Protein AF-A0AAW1YA44-F1 (afdb_monomer)

Secondary structure (DSSP, 8-state):
--SSSHHHHTHHHHHHHHHHHHHHHHHHTTGGGGPPTTTTHHHHHHHHHHHHHHHHH-HHHHHHHHHHHTT---TTSSGGGGGG-

Organism: Rubus argutus (NCBI:txid59490)

InterPro domains:
  IPR010908 Longin domain [PF13774] (9-45)
  IPR010908 Longin domain [PS50859] (11-48)
  IPR010908 Longin domain [cd14824] (1-55)
  IPR011012 Longin-like domain superfamily [SSF64356] (9-55)
  IPR051097 Synaptobrevin-like vesicular transport protein [PTHR21136] (1-85)

Mean predicted aligned error: 11.36 Å

Structure (mmCIF, N/CA/C/O backbone):
data_AF-A0AAW1YA44-F1
#
_entry.id   AF-A0AAW1YA44-F1
#
loop_
_atom_site.group_PDB
_atom_site.id
_atom_site.type_symbol
_atom_site.label_atom_id
_atom_site.label_alt_id
_atom_site.label_comp_id
_atom_site.label_asym_id
_atom_site.label_entity_id
_atom_site.label_seq_id
_atom_site.pdbx_PDB_ins_code
_atom_site.Cartn_x
_atom_site.Cartn_y
_atom_site.Cartn_z
_atom_site.occupancy
_atom_site.B_iso_or_equiv
_atom_site.auth_seq_id
_atom_site.auth_comp_id
_atom_site.auth_asym_id
_atom_site.auth_atom_id
_atom_site.pdbx_PDB_model_num
ATOM 1 N N . MET A 1 1 ? 9.525 -9.167 -33.065 1.00 37.69 1 MET A N 1
ATOM 2 C CA . MET A 1 1 ? 10.025 -9.464 -31.707 1.00 37.69 1 MET A CA 1
ATOM 3 C C . MET A 1 1 ? 9.503 -8.367 -30.790 1.00 37.69 1 MET A C 1
ATOM 5 O O . MET A 1 1 ? 10.115 -7.315 -30.711 1.00 37.69 1 MET A O 1
ATOM 9 N N . ALA A 1 2 ? 8.295 -8.533 -30.251 1.00 36.12 2 ALA A N 1
ATOM 10 C CA . ALA A 1 2 ? 7.603 -7.515 -29.444 1.00 36.12 2 ALA A CA 1
ATOM 11 C C . ALA A 1 2 ? 6.834 -8.151 -28.269 1.00 36.12 2 ALA A C 1
ATOM 13 O O . ALA A 1 2 ? 5.895 -7.560 -27.754 1.00 36.12 2 ALA A O 1
ATOM 14 N N . ASP A 1 3 ? 7.233 -9.363 -27.872 1.00 41.41 3 ASP A N 1
ATOM 15 C CA . ASP A 1 3 ? 6.520 -10.197 -26.895 1.00 41.41 3 ASP A CA 1
ATOM 16 C C . ASP A 1 3 ? 7.397 -10.552 -25.676 1.00 41.41 3 ASP A C 1
ATOM 18 O O . ASP A 1 3 ? 7.090 -11.444 -24.904 1.00 41.41 3 ASP A O 1
ATOM 22 N N . GLU A 1 4 ? 8.524 -9.859 -25.477 1.00 47.38 4 GLU A N 1
ATOM 23 C CA . GLU A 1 4 ? 9.439 -10.131 -24.349 1.00 47.38 4 GLU A CA 1
ATOM 24 C C . GLU A 1 4 ? 9.468 -8.997 -23.306 1.00 47.38 4 GLU A C 1
ATOM 26 O O . GLU A 1 4 ? 10.047 -9.134 -22.229 1.00 47.38 4 GLU A O 1
ATOM 31 N N . THR A 1 5 ? 8.796 -7.872 -23.572 1.00 45.25 5 THR A N 1
ATOM 32 C CA . THR A 1 5 ? 8.742 -6.716 -22.659 1.00 45.25 5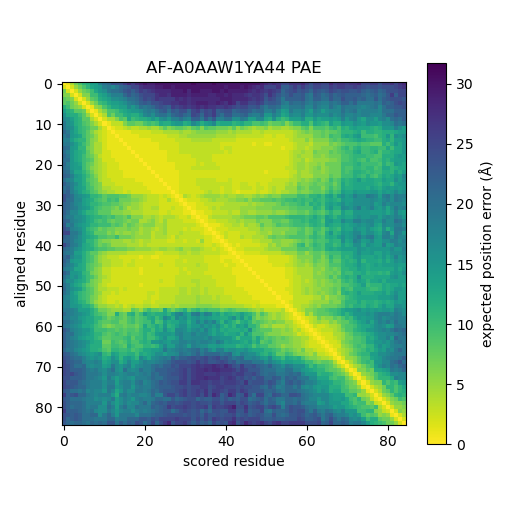 THR A CA 1
ATOM 33 C C . THR A 1 5 ? 7.592 -6.798 -21.652 1.00 45.25 5 THR A C 1
ATOM 35 O O . THR A 1 5 ? 7.745 -6.338 -20.520 1.00 45.25 5 THR A O 1
ATOM 38 N N . ALA A 1 6 ? 6.483 -7.467 -21.989 1.00 43.78 6 ALA A N 1
ATOM 39 C CA . ALA A 1 6 ? 5.313 -7.599 -21.111 1.00 43.78 6 ALA A CA 1
ATOM 40 C C . ALA A 1 6 ? 5.625 -8.337 -19.791 1.00 43.78 6 ALA A C 1
ATOM 42 O O . ALA A 1 6 ? 5.099 -7.982 -18.730 1.00 43.78 6 ALA A O 1
ATOM 43 N N . GLY A 1 7 ? 6.546 -9.308 -19.832 1.00 46.31 7 GLY A N 1
ATOM 44 C CA . GLY A 1 7 ? 6.995 -10.061 -18.657 1.00 46.31 7 GLY A CA 1
ATOM 45 C C . GLY A 1 7 ? 7.873 -9.260 -17.687 1.00 46.31 7 GLY A C 1
ATOM 46 O O . GLY A 1 7 ? 7.924 -9.593 -16.503 1.00 46.31 7 GLY A O 1
ATOM 47 N N . SER A 1 8 ? 8.536 -8.194 -18.152 1.00 50.09 8 SER A N 1
ATOM 48 C CA . SER A 1 8 ? 9.316 -7.290 -17.291 1.00 50.09 8 SER A CA 1
ATOM 49 C C . SER A 1 8 ? 8.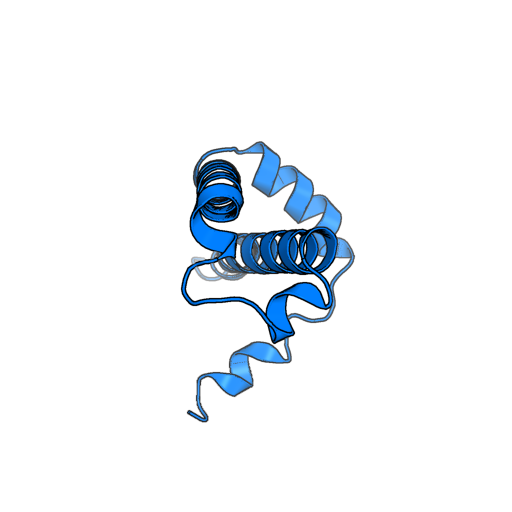472 -6.125 -16.775 1.00 50.09 8 SER A C 1
ATOM 51 O O . SER A 1 8 ? 8.564 -5.799 -15.595 1.00 50.09 8 SER A O 1
ATOM 53 N N . THR A 1 9 ? 7.585 -5.562 -17.601 1.00 51.16 9 THR A N 1
ATOM 54 C CA . THR A 1 9 ? 6.712 -4.447 -17.195 1.00 51.16 9 THR A CA 1
ATOM 55 C C . THR A 1 9 ? 5.663 -4.873 -16.169 1.00 51.16 9 THR A C 1
ATOM 57 O O . THR A 1 9 ? 5.411 -4.127 -15.229 1.00 51.16 9 THR A O 1
ATOM 60 N N . SER A 1 10 ? 5.114 -6.093 -16.254 1.00 57.12 10 SER A N 1
ATOM 61 C CA . SER A 1 10 ? 4.154 -6.574 -15.245 1.00 57.12 10 SER A CA 1
ATOM 62 C C . SER A 1 10 ? 4.786 -6.819 -13.872 1.00 57.12 10 SER A C 1
ATOM 64 O O . SER A 1 10 ? 4.082 -6.804 -12.871 1.00 57.12 10 SER A O 1
ATOM 66 N N . ARG A 1 11 ? 6.108 -7.017 -13.766 1.00 65.50 11 ARG A N 1
ATOM 67 C CA . ARG A 1 11 ? 6.764 -7.291 -12.471 1.00 65.50 11 ARG A CA 1
ATOM 68 C C . ARG A 1 11 ? 6.758 -6.087 -11.531 1.00 65.50 11 ARG A C 1
ATOM 70 O O . ARG A 1 11 ? 6.662 -6.282 -10.323 1.00 65.50 11 ARG A O 1
ATOM 77 N N . MET A 1 12 ? 6.859 -4.879 -12.078 1.00 70.56 12 MET A N 1
ATOM 78 C CA . MET A 1 12 ? 6.991 -3.644 -11.302 1.00 70.56 12 MET A CA 1
ATOM 79 C C . MET A 1 12 ? 5.715 -3.303 -10.508 1.00 70.56 12 MET A C 1
ATOM 81 O O . MET A 1 12 ? 5.828 -3.114 -9.296 1.00 70.56 12 MET A O 1
ATOM 85 N N . PRO A 1 13 ? 4.502 -3.338 -11.101 1.00 76.00 13 PRO A N 1
ATOM 86 C CA . PRO A 1 13 ? 3.257 -3.169 -10.352 1.00 76.00 13 PRO A CA 1
ATOM 87 C C . PRO A 1 13 ? 3.071 -4.201 -9.234 1.00 76.00 13 PRO A C 1
ATOM 89 O O . PRO A 1 13 ? 2.683 -3.840 -8.127 1.00 76.00 13 PRO A O 1
ATOM 92 N N . PHE A 1 14 ? 3.385 -5.478 -9.474 1.00 76.50 14 PHE A N 1
ATOM 93 C CA . PHE A 1 14 ? 3.236 -6.507 -8.436 1.00 76.50 14 PHE A CA 1
ATOM 94 C C . PHE A 1 14 ? 4.262 -6.360 -7.310 1.00 76.50 14 PHE A C 1
ATOM 96 O O . PHE A 1 14 ? 3.925 -6.577 -6.150 1.00 76.50 14 PHE A O 1
ATOM 103 N N . ALA A 1 15 ? 5.495 -5.959 -7.625 1.00 80.56 15 ALA A N 1
ATOM 104 C CA . ALA A 1 15 ? 6.499 -5.665 -6.609 1.00 80.56 15 ALA A CA 1
ATOM 105 C C . ALA A 1 15 ? 6.103 -4.460 -5.741 1.00 80.56 15 ALA A C 1
ATOM 107 O O . ALA A 1 15 ? 6.280 -4.503 -4.524 1.00 80.56 15 ALA A O 1
ATOM 108 N N . PHE A 1 16 ? 5.510 -3.429 -6.349 1.00 83.94 16 PHE A N 1
ATOM 109 C CA . PHE A 1 16 ? 4.910 -2.313 -5.620 1.00 83.94 16 PHE A CA 1
ATOM 110 C C . PHE A 1 16 ? 3.803 -2.793 -4.672 1.00 83.94 16 PHE A C 1
ATOM 112 O O . PHE A 1 16 ? 3.840 -2.469 -3.486 1.00 83.94 16 PHE A O 1
ATOM 119 N N . LEU A 1 17 ? 2.853 -3.598 -5.162 1.00 84.44 17 LEU A N 1
ATOM 120 C CA . LEU A 1 17 ? 1.751 -4.110 -4.339 1.00 84.44 17 LEU A CA 1
ATOM 121 C C . LEU A 1 17 ? 2.250 -4.959 -3.161 1.00 84.44 17 LEU A C 1
ATOM 123 O O . LEU A 1 17 ? 1.762 -4.792 -2.045 1.00 84.44 17 LEU A O 1
ATOM 127 N N . GLU A 1 18 ? 3.243 -5.822 -3.383 1.00 84.38 18 GLU A N 1
ATOM 128 C CA . GLU A 1 18 ? 3.845 -6.644 -2.328 1.00 84.38 18 GLU A CA 1
ATOM 129 C C . GLU A 1 18 ? 4.551 -5.785 -1.265 1.00 84.38 18 GLU A C 1
ATOM 131 O O . GLU A 1 18 ? 4.351 -5.983 -0.068 1.00 84.38 18 GLU A O 1
ATOM 136 N N . ASP A 1 19 ? 5.339 -4.790 -1.680 1.00 86.25 19 ASP A N 1
ATOM 137 C CA . ASP A 1 19 ? 6.030 -3.878 -0.761 1.00 86.25 19 ASP A CA 1
ATOM 138 C C . ASP A 1 19 ? 5.038 -3.039 0.061 1.00 86.25 19 ASP A C 1
ATOM 140 O O . ASP A 1 19 ? 5.179 -2.910 1.280 1.00 86.25 19 ASP A O 1
ATOM 144 N N . ILE A 1 20 ? 3.982 -2.525 -0.576 1.00 90.75 20 ILE A N 1
ATOM 145 C CA . ILE A 1 20 ? 2.901 -1.809 0.110 1.00 90.75 20 ILE A CA 1
ATOM 146 C C . ILE A 1 20 ? 2.184 -2.715 1.110 1.00 90.75 20 ILE A C 1
ATOM 148 O O . ILE A 1 20 ? 1.974 -2.304 2.253 1.00 90.75 20 ILE A O 1
ATOM 152 N N . HIS A 1 21 ? 1.849 -3.946 0.726 1.00 86.88 21 HIS A N 1
ATOM 153 C CA . HIS A 1 21 ? 1.210 -4.910 1.617 1.00 86.88 21 HIS A CA 1
ATOM 154 C C . HIS A 1 21 ? 2.083 -5.209 2.845 1.00 86.88 21 HIS A C 1
ATOM 156 O O . HIS A 1 21 ? 1.613 -5.095 3.979 1.00 86.88 21 HIS A O 1
ATOM 162 N N . GLN A 1 22 ? 3.372 -5.505 2.645 1.00 88.62 22 GLN A N 1
ATOM 163 C CA . GLN A 1 22 ? 4.305 -5.775 3.742 1.00 88.62 22 GLN A CA 1
ATOM 164 C C . GLN A 1 22 ? 4.435 -4.584 4.693 1.00 88.62 22 GLN A C 1
ATOM 166 O O . GLN A 1 22 ? 4.403 -4.762 5.913 1.00 88.62 22 GLN A O 1
ATOM 171 N N . ARG A 1 23 ? 4.541 -3.363 4.160 1.00 90.81 23 ARG A N 1
ATOM 172 C CA . ARG A 1 23 ? 4.598 -2.137 4.969 1.00 90.81 23 ARG A CA 1
ATOM 173 C C . ARG A 1 23 ? 3.314 -1.920 5.755 1.00 90.81 23 ARG A C 1
ATOM 175 O O . ARG A 1 23 ? 3.385 -1.637 6.946 1.00 90.81 23 ARG A O 1
ATOM 182 N N . PHE A 1 24 ? 2.157 -2.100 5.124 1.00 90.94 24 PHE A N 1
ATOM 183 C CA . PHE A 1 24 ? 0.861 -1.923 5.772 1.00 90.94 24 PHE A CA 1
ATOM 184 C C . PHE A 1 24 ? 0.670 -2.902 6.936 1.00 90.94 24 PHE A C 1
ATOM 186 O O . PHE A 1 24 ? 0.348 -2.492 8.052 1.00 90.94 24 PHE A O 1
ATOM 193 N N . VAL A 1 25 ? 0.934 -4.193 6.707 1.00 89.62 25 VAL A N 1
ATOM 194 C CA . VAL A 1 25 ? 0.811 -5.233 7.739 1.00 89.62 25 VAL A CA 1
ATOM 195 C C . VAL A 1 25 ? 1.830 -5.026 8.858 1.00 89.62 25 VAL A C 1
ATOM 197 O O . VAL A 1 25 ? 1.488 -5.197 10.027 1.00 89.62 25 VAL A O 1
ATOM 200 N N . ARG A 1 26 ? 3.062 -4.614 8.535 1.00 90.88 26 ARG A N 1
ATOM 201 C CA . ARG A 1 26 ? 4.098 -4.331 9.537 1.00 90.88 26 ARG A CA 1
ATOM 202 C C . ARG A 1 26 ? 3.747 -3.133 10.417 1.00 90.88 26 ARG A C 1
ATOM 204 O O . ARG A 1 26 ? 4.020 -3.184 11.613 1.00 90.88 26 ARG A O 1
ATOM 211 N N . SER A 1 27 ? 3.168 -2.084 9.837 1.00 90.56 27 SER A N 1
ATOM 212 C CA . SER A 1 27 ? 2.805 -0.868 10.567 1.00 90.56 27 SER A CA 1
ATOM 213 C C . SER A 1 27 ? 1.531 -1.036 11.391 1.00 90.56 27 SER A C 1
ATOM 215 O O . SER A 1 27 ? 1.499 -0.622 12.546 1.00 90.56 27 SER A O 1
ATOM 217 N N . TYR A 1 28 ? 0.487 -1.657 10.832 1.00 89.62 28 TYR A N 1
ATOM 218 C CA . TYR A 1 28 ? -0.839 -1.666 11.460 1.00 89.62 28 TYR A CA 1
ATOM 219 C C . TYR A 1 28 ? -1.265 -3.029 12.013 1.00 89.62 28 TYR A C 1
ATOM 221 O O . TYR A 1 28 ? -2.045 -3.078 12.962 1.00 89.62 28 TYR A O 1
ATOM 229 N N . GLY A 1 29 ? -0.756 -4.144 11.485 1.00 88.69 29 GLY A N 1
ATOM 230 C CA . GLY A 1 29 ? -0.996 -5.492 12.011 1.00 88.69 29 GLY A CA 1
ATOM 231 C C . GLY A 1 29 ? -2.468 -5.782 12.332 1.00 88.69 29 GLY A C 1
ATOM 232 O O . GLY A 1 29 ? -3.309 -5.871 11.444 1.00 88.69 29 GLY A O 1
ATOM 233 N N . ARG A 1 30 ? -2.794 -5.937 13.623 1.00 90.19 30 ARG A N 1
ATOM 234 C CA . ARG A 1 30 ? -4.172 -6.192 14.089 1.00 90.19 30 ARG A CA 1
ATOM 235 C C . ARG A 1 30 ? -5.011 -4.927 14.294 1.00 90.19 30 ARG A C 1
ATOM 237 O O . ARG A 1 30 ? -6.228 -5.046 14.395 1.00 90.19 30 ARG A O 1
ATOM 244 N N . ALA A 1 31 ? -4.400 -3.742 14.338 1.00 85.56 31 ALA A N 1
ATOM 245 C CA . ALA A 1 31 ? -5.103 -2.472 14.536 1.00 85.56 31 ALA A CA 1
ATOM 246 C C . ALA A 1 31 ? -6.077 -2.154 13.388 1.00 85.56 31 ALA A C 1
ATOM 248 O O . ALA A 1 31 ? -7.049 -1.430 13.588 1.00 85.56 31 ALA A O 1
ATOM 249 N N . VAL A 1 32 ? -5.872 -2.758 12.209 1.00 87.62 32 VAL A N 1
ATOM 250 C CA . VAL A 1 32 ? -6.775 -2.616 11.053 1.00 87.62 32 VAL A CA 1
ATOM 251 C C . VAL A 1 32 ? -8.185 -3.131 11.354 1.00 87.62 32 VAL A C 1
ATOM 253 O O . VAL A 1 32 ? -9.149 -2.636 10.783 1.00 87.62 32 VAL A O 1
ATOM 256 N N . LEU A 1 33 ? -8.321 -4.111 12.257 1.00 88.50 33 LEU A N 1
ATOM 257 C CA . LEU A 1 33 ? -9.599 -4.770 12.554 1.00 88.50 33 LEU A CA 1
ATOM 258 C C . LEU A 1 33 ? -10.572 -3.865 13.318 1.00 88.50 33 LEU A C 1
ATOM 260 O O . LEU A 1 33 ? -11.777 -4.091 13.286 1.00 88.50 33 LEU A O 1
ATOM 264 N N . SER A 1 34 ? -10.049 -2.856 14.012 1.00 90.31 34 SER A N 1
ATOM 265 C CA . SER A 1 34 ? -10.822 -1.860 14.759 1.00 90.31 34 SER A CA 1
ATOM 266 C C . SER A 1 34 ? -10.684 -0.458 14.163 1.00 90.31 34 SER A C 1
ATOM 268 O O . SER A 1 34 ? -11.001 0.529 14.826 1.00 90.31 34 SER A O 1
ATOM 270 N N . ALA A 1 35 ? -10.156 -0.354 12.943 1.00 87.62 35 ALA A N 1
ATOM 271 C CA . ALA A 1 35 ? -9.925 0.911 12.272 1.00 87.62 35 ALA A CA 1
ATOM 272 C C . ALA A 1 35 ? -11.248 1.619 11.964 1.00 87.62 35 ALA A C 1
ATOM 274 O O . ALA A 1 35 ? -12.157 1.029 11.380 1.00 87.62 35 ALA A O 1
ATOM 275 N N . GLN A 1 36 ? -11.337 2.907 12.294 1.00 89.50 36 GLN A N 1
ATOM 276 C CA . GLN A 1 36 ? -12.382 3.757 11.730 1.00 89.50 36 GLN A CA 1
ATOM 277 C C . GLN A 1 36 ? -12.112 3.998 10.239 1.00 89.50 36 GLN A C 1
ATOM 279 O O . GLN A 1 36 ? -10.984 3.839 9.761 1.00 89.50 36 GLN A O 1
ATOM 284 N N . ALA A 1 37 ? -13.151 4.391 9.499 1.00 86.56 37 ALA A N 1
ATOM 285 C CA . ALA A 1 37 ? -13.017 4.740 8.090 1.00 86.56 37 ALA A CA 1
ATOM 286 C C . ALA A 1 37 ? -11.896 5.774 7.900 1.00 86.56 37 ALA A C 1
ATOM 288 O O . ALA A 1 37 ? -11.834 6.763 8.626 1.00 86.56 37 ALA A O 1
ATOM 289 N N . TYR A 1 38 ? -11.001 5.515 6.943 1.00 85.25 38 TYR A N 1
ATOM 290 C CA . TYR A 1 38 ? -9.824 6.346 6.661 1.00 85.25 38 TYR A CA 1
ATOM 291 C C . TYR A 1 38 ? -8.840 6.522 7.832 1.00 85.25 38 TYR A C 1
ATOM 293 O O . TYR A 1 38 ? -7.931 7.339 7.734 1.00 85.25 38 TYR A O 1
ATOM 301 N N . GLY A 1 39 ? -8.937 5.719 8.897 1.00 86.31 39 GLY A N 1
ATOM 302 C CA . GLY A 1 39 ? -8.111 5.878 10.099 1.00 86.31 39 GLY A CA 1
ATOM 303 C C . GLY A 1 39 ? -6.603 5.731 9.873 1.00 86.31 39 GLY A C 1
ATOM 304 O O . GLY A 1 39 ? -5.823 6.234 10.672 1.00 86.31 39 GLY A O 1
ATOM 305 N N . MET A 1 40 ? -6.190 5.084 8.776 1.00 89.62 40 MET A N 1
ATOM 306 C CA . MET A 1 40 ? -4.773 4.932 8.401 1.00 89.62 40 MET A CA 1
ATOM 307 C C . MET A 1 40 ? -4.375 5.842 7.236 1.00 89.62 40 MET A C 1
ATOM 309 O O . MET A 1 40 ? -3.228 5.830 6.799 1.00 89.62 40 MET A O 1
ATOM 313 N N . ASN A 1 41 ? -5.322 6.606 6.687 1.00 88.75 41 ASN A N 1
ATOM 314 C CA . ASN A 1 41 ? -5.135 7.322 5.433 1.00 88.75 41 ASN A CA 1
ATOM 315 C C . ASN A 1 41 ? -4.136 8.474 5.573 1.00 88.75 41 ASN A C 1
ATOM 317 O O . ASN A 1 41 ? -3.282 8.631 4.708 1.00 88.75 41 ASN A O 1
ATOM 321 N N . ASP A 1 42 ? -4.187 9.246 6.658 1.00 86.00 42 ASP A N 1
ATOM 322 C CA . ASP A 1 42 ? -3.332 10.433 6.826 1.00 86.00 42 ASP A CA 1
ATOM 323 C C . ASP A 1 42 ? -1.833 10.102 6.824 1.00 86.00 42 ASP A C 1
ATOM 325 O O . ASP A 1 42 ? -1.013 10.862 6.299 1.00 86.00 42 ASP A O 1
ATOM 329 N N . GLU A 1 43 ? -1.478 8.945 7.381 1.00 87.19 43 GLU A N 1
ATOM 330 C CA . GLU A 1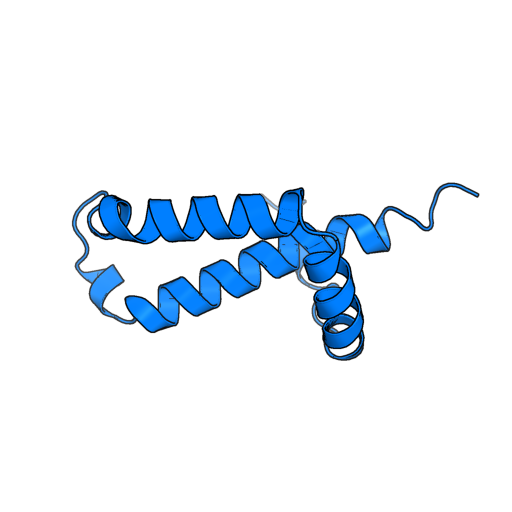 43 ? -0.102 8.465 7.443 1.00 87.19 43 GLU A CA 1
ATOM 331 C C . GLU A 1 43 ? 0.244 7.604 6.222 1.00 87.19 43 GLU A C 1
ATOM 333 O O . GLU A 1 43 ? 1.240 7.854 5.537 1.00 87.19 43 GLU A O 1
ATOM 338 N N . PHE A 1 44 ? -0.595 6.616 5.901 1.00 93.44 44 PHE A N 1
ATOM 339 C CA . PHE A 1 44 ? -0.264 5.630 4.878 1.00 93.44 44 PHE A CA 1
ATOM 340 C C . PHE A 1 44 ? -0.398 6.166 3.449 1.00 93.44 44 PHE A C 1
ATOM 342 O O . PHE A 1 44 ? 0.317 5.701 2.564 1.00 93.44 44 PHE A O 1
ATOM 349 N N . SER A 1 45 ? -1.232 7.185 3.205 1.00 92.31 45 SER A N 1
ATOM 350 C CA . SER A 1 45 ? -1.303 7.847 1.890 1.00 92.31 45 SER A CA 1
ATOM 351 C C . SER A 1 45 ? 0.046 8.429 1.464 1.00 92.31 45 SER A C 1
ATOM 353 O O . SER A 1 45 ? 0.407 8.351 0.293 1.00 92.31 45 SER A O 1
ATOM 355 N N . ARG A 1 46 ? 0.842 8.945 2.410 1.00 93.44 46 ARG A N 1
ATOM 356 C CA . ARG A 1 46 ? 2.184 9.479 2.128 1.00 93.44 46 ARG A CA 1
ATOM 357 C C . ARG A 1 46 ? 3.144 8.374 1.711 1.00 93.44 46 ARG A C 1
ATOM 359 O O . ARG A 1 46 ? 3.900 8.547 0.759 1.00 93.44 46 ARG A O 1
ATOM 366 N N . VAL A 1 47 ? 3.081 7.235 2.402 1.00 92.06 47 VAL A N 1
ATOM 367 C CA . VAL A 1 47 ? 3.877 6.044 2.077 1.00 92.06 47 VAL A CA 1
ATOM 368 C C . VAL A 1 47 ? 3.492 5.509 0.69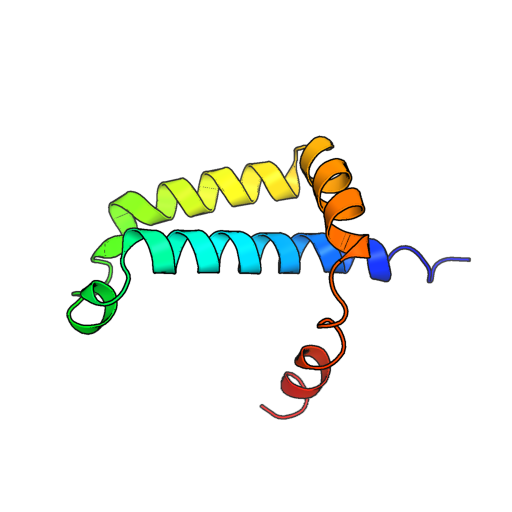8 1.00 92.06 47 VAL A C 1
ATOM 370 O O . VAL A 1 47 ? 4.372 5.224 -0.111 1.00 92.06 47 VAL A O 1
ATOM 373 N N . LEU A 1 48 ? 2.191 5.430 0.404 1.00 90.94 48 LEU A N 1
ATOM 374 C CA . LEU A 1 48 ? 1.675 5.026 -0.904 1.00 90.94 48 LEU A CA 1
ATOM 375 C C . LEU A 1 48 ? 2.198 5.927 -2.025 1.00 90.94 48 LEU A C 1
ATOM 377 O O . LEU A 1 48 ? 2.733 5.411 -3.003 1.00 90.94 48 LEU A O 1
ATOM 381 N N . SER A 1 49 ? 2.097 7.249 -1.870 1.00 90.88 49 SER A N 1
ATOM 382 C CA . SER A 1 49 ? 2.566 8.206 -2.878 1.00 90.88 49 SER A CA 1
ATOM 383 C C . SER A 1 49 ? 4.072 8.106 -3.122 1.00 90.88 49 SER A C 1
ATOM 385 O O . SER A 1 49 ? 4.497 8.048 -4.273 1.00 90.88 49 SER A O 1
ATOM 387 N N . GLN A 1 50 ? 4.880 8.015 -2.059 1.00 91.06 50 GLN A N 1
ATOM 388 C CA . GLN A 1 50 ? 6.337 7.882 -2.181 1.00 91.06 50 GLN A CA 1
ATOM 389 C C . GLN A 1 50 ? 6.738 6.602 -2.916 1.00 91.06 50 GLN A C 1
ATOM 391 O O . GLN A 1 50 ? 7.584 6.636 -3.808 1.00 91.06 50 GLN A O 1
ATOM 396 N N . GLN A 1 51 ? 6.109 5.474 -2.580 1.00 88.06 51 GLN A N 1
ATOM 397 C CA . GLN A 1 51 ? 6.410 4.223 -3.266 1.00 88.06 51 GLN A CA 1
ATOM 398 C C . GLN A 1 51 ? 5.895 4.235 -4.702 1.00 88.06 51 GLN A C 1
ATOM 400 O O . GLN A 1 51 ? 6.585 3.755 -5.593 1.00 88.06 51 GLN A O 1
ATOM 405 N N . MET A 1 52 ? 4.738 4.834 -4.975 1.00 87.81 52 MET A N 1
ATOM 406 C CA . MET A 1 52 ? 4.243 4.956 -6.344 1.00 87.81 52 MET A CA 1
ATOM 407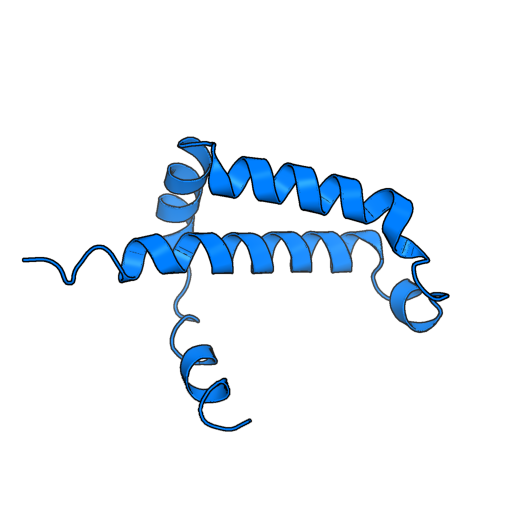 C C . MET A 1 52 ? 5.210 5.762 -7.218 1.00 87.81 52 MET A C 1
ATOM 409 O O . MET A 1 52 ? 5.501 5.344 -8.336 1.00 87.81 52 MET A O 1
ATOM 413 N N . GLU A 1 53 ? 5.770 6.858 -6.702 1.00 87.19 53 GLU A N 1
ATOM 414 C CA . GLU A 1 53 ? 6.793 7.643 -7.399 1.00 87.19 53 GLU A CA 1
ATOM 415 C C . GLU A 1 53 ? 8.086 6.845 -7.617 1.00 87.19 53 GLU A C 1
ATOM 417 O O . GLU A 1 53 ? 8.598 6.807 -8.736 1.00 87.19 53 GLU A O 1
ATOM 422 N N . TYR A 1 54 ? 8.565 6.133 -6.593 1.00 85.19 54 TYR A N 1
ATOM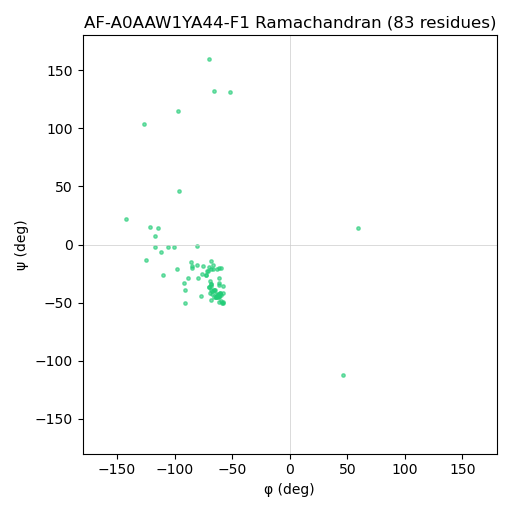 423 C CA . TYR A 1 54 ? 9.746 5.272 -6.689 1.00 85.19 54 TYR A CA 1
ATOM 424 C C . TYR A 1 54 ? 9.599 4.191 -7.771 1.00 85.19 54 TYR A C 1
ATOM 426 O O . TYR A 1 54 ? 10.465 4.049 -8.629 1.00 85.19 54 TYR A O 1
ATOM 434 N N . TYR A 1 55 ? 8.484 3.456 -7.782 1.00 81.94 55 TYR A N 1
ATOM 435 C CA . TYR A 1 55 ? 8.261 2.388 -8.764 1.00 81.94 55 TYR A CA 1
ATOM 436 C C . TYR A 1 55 ? 7.896 2.908 -10.164 1.00 81.94 55 TYR A C 1
ATOM 438 O O . TYR A 1 55 ? 8.027 2.151 -11.124 1.00 81.94 55 TYR A O 1
ATOM 446 N N . SER A 1 56 ? 7.452 4.164 -10.297 1.00 80.00 56 SER A N 1
ATOM 447 C CA . SER A 1 56 ? 7.097 4.759 -11.596 1.00 80.00 56 SER A CA 1
ATOM 448 C C . SER A 1 56 ? 8.263 5.488 -12.267 1.00 80.00 56 SER A C 1
ATOM 450 O O . SER A 1 56 ? 8.330 5.503 -13.494 1.00 80.00 56 SER A O 1
ATOM 452 N N . ASN A 1 57 ? 9.165 6.098 -11.488 1.00 7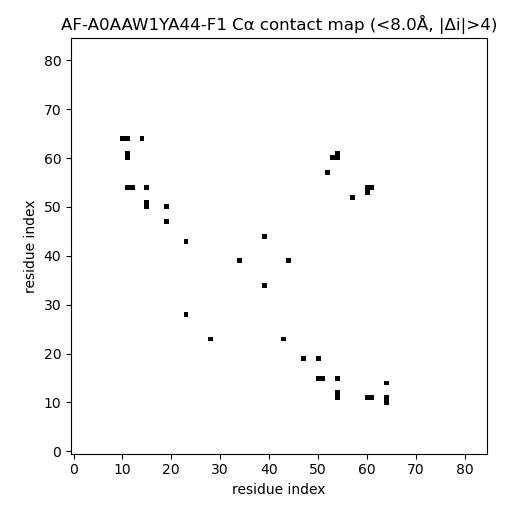7.75 57 ASN A N 1
ATOM 453 C CA . ASN A 1 57 ? 10.157 7.045 -12.008 1.00 77.75 57 ASN A CA 1
ATOM 454 C C . ASN A 1 57 ? 11.620 6.705 -11.670 1.00 77.75 57 ASN A C 1
ATOM 456 O O . ASN A 1 57 ? 12.506 7.310 -12.273 1.00 77.75 57 ASN A O 1
ATOM 460 N N . ASP A 1 58 ? 11.914 5.784 -10.740 1.00 74.19 58 ASP A N 1
ATOM 461 C CA . ASP A 1 58 ? 13.297 5.470 -10.339 1.00 74.19 58 ASP A CA 1
ATOM 462 C C . ASP A 1 58 ? 13.851 4.228 -11.077 1.00 74.19 58 ASP A C 1
ATOM 464 O O . ASP A 1 58 ? 13.417 3.102 -10.813 1.00 74.19 58 ASP A O 1
ATOM 468 N N . PRO A 1 59 ? 14.882 4.371 -11.937 1.00 69.38 59 PRO A N 1
ATOM 469 C CA . PRO A 1 59 ? 15.540 3.242 -12.605 1.00 69.38 59 PRO A CA 1
ATOM 470 C C . PRO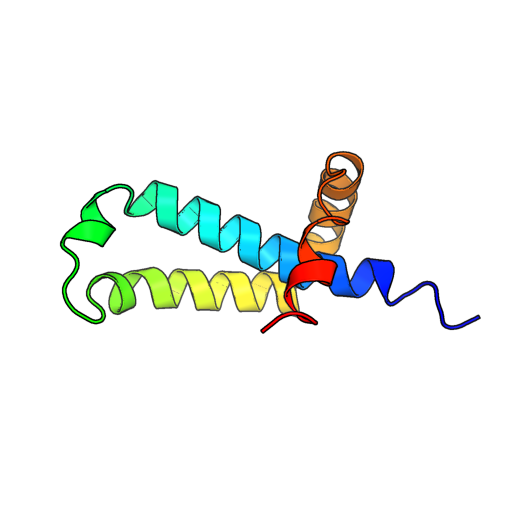 A 1 59 ? 16.164 2.215 -11.641 1.00 69.38 59 PRO A C 1
ATOM 472 O O . PRO A 1 59 ? 16.437 1.072 -12.023 1.00 69.38 59 PRO A O 1
ATOM 475 N N . ASN A 1 60 ? 16.425 2.593 -10.385 1.00 69.69 60 ASN A N 1
ATOM 476 C CA . ASN A 1 60 ? 16.937 1.682 -9.362 1.00 69.69 60 ASN A CA 1
ATOM 477 C C . ASN A 1 60 ? 15.874 0.697 -8.867 1.00 69.69 60 ASN A C 1
ATOM 479 O O . ASN A 1 60 ? 16.239 -0.405 -8.443 1.00 69.69 60 ASN A O 1
ATOM 483 N N . ALA A 1 61 ? 14.587 1.049 -8.947 1.00 67.12 61 ALA A N 1
ATOM 484 C CA . ALA A 1 61 ? 13.494 0.147 -8.599 1.00 67.12 61 ALA A CA 1
ATOM 485 C C . ALA A 1 61 ? 13.500 -1.086 -9.518 1.00 67.12 61 ALA A C 1
ATOM 487 O O . ALA A 1 61 ? 13.435 -2.220 -9.040 1.00 67.12 61 ALA A O 1
ATOM 488 N N . ASP A 1 62 ? 13.720 -0.889 -10.821 1.00 66.94 62 ASP A N 1
ATOM 489 C CA . ASP A 1 62 ? 13.918 -1.972 -11.790 1.00 66.94 62 ASP A CA 1
ATOM 490 C C . ASP A 1 62 ? 15.138 -2.840 -11.458 1.00 66.94 62 ASP A C 1
ATOM 492 O O . ASP A 1 62 ? 15.078 -4.070 -11.533 1.00 66.94 62 ASP A O 1
ATOM 496 N N . ARG A 1 63 ? 16.258 -2.225 -11.057 1.00 65.12 63 ARG A N 1
ATOM 497 C CA . ARG A 1 63 ? 17.497 -2.954 -10.743 1.00 65.12 63 ARG A CA 1
ATOM 498 C C . ARG A 1 63 ? 17.341 -3.853 -9.515 1.00 65.12 63 ARG A C 1
ATOM 500 O O . ARG A 1 63 ? 17.744 -5.014 -9.560 1.00 65.12 63 ARG A O 1
ATOM 507 N N . ILE A 1 64 ? 16.732 -3.348 -8.443 1.00 65.12 64 ILE A N 1
ATOM 508 C CA . ILE A 1 64 ? 16.471 -4.126 -7.223 1.00 65.12 64 ILE A CA 1
ATOM 509 C C . ILE A 1 64 ? 15.425 -5.215 -7.489 1.00 65.12 64 ILE A C 1
ATOM 511 O O . ILE A 1 64 ? 15.590 -6.344 -7.023 1.00 65.12 64 ILE A O 1
ATOM 515 N N . ASN A 1 65 ? 14.389 -4.928 -8.281 1.00 64.25 65 ASN A N 1
ATOM 516 C CA . ASN A 1 65 ? 13.383 -5.927 -8.643 1.00 64.25 65 ASN A CA 1
ATOM 517 C C . ASN A 1 65 ? 13.921 -7.024 -9.556 1.00 64.25 65 ASN A C 1
ATOM 519 O O . ASN A 1 65 ? 13.509 -8.172 -9.411 1.00 64.25 65 ASN A O 1
ATOM 523 N N . ARG A 1 66 ? 14.865 -6.725 -10.455 1.00 62.75 66 ARG A N 1
ATOM 524 C CA . ARG A 1 66 ? 15.559 -7.761 -11.235 1.00 62.75 66 ARG A CA 1
ATOM 525 C C . ARG A 1 66 ? 16.346 -8.707 -10.332 1.00 62.75 66 ARG A C 1
ATOM 527 O O . ARG A 1 66 ? 16.219 -9.913 -10.499 1.00 62.75 66 ARG A O 1
ATOM 534 N N . LEU A 1 67 ? 17.056 -8.176 -9.333 1.00 60.25 67 LEU A N 1
ATOM 535 C CA . LEU A 1 67 ? 17.799 -8.981 -8.354 1.00 60.25 67 LEU A CA 1
ATOM 536 C C . LEU A 1 67 ? 16.872 -9.802 -7.439 1.00 60.25 67 LEU A C 1
ATOM 538 O O . LEU A 1 67 ? 17.150 -10.963 -7.165 1.00 60.25 67 LEU A O 1
ATOM 542 N N . LYS A 1 68 ? 15.738 -9.239 -7.001 1.00 57.72 68 LYS A N 1
ATOM 543 C CA . LYS A 1 68 ? 14.714 -9.979 -6.233 1.00 57.72 68 LYS A CA 1
ATOM 544 C C . LYS A 1 68 ? 13.923 -10.976 -7.092 1.00 57.72 68 LYS A C 1
ATOM 546 O O . LYS A 1 68 ? 13.384 -11.953 -6.577 1.00 57.72 68 LYS A O 1
ATOM 551 N N . GLY A 1 69 ? 13.824 -10.728 -8.397 1.00 55.47 69 GLY A N 1
ATOM 552 C CA . GLY A 1 69 ? 13.005 -11.476 -9.348 1.00 55.47 69 GLY A CA 1
ATOM 553 C C . GLY A 1 69 ? 13.499 -12.889 -9.651 1.00 55.47 69 GLY A C 1
ATOM 554 O O . GLY A 1 69 ? 12.677 -13.703 -10.080 1.00 55.47 69 GLY A O 1
ATOM 555 N N . GLU A 1 70 ? 14.775 -13.184 -9.379 1.00 51.84 70 GLU A N 1
ATOM 556 C CA . GLU A 1 70 ? 15.331 -14.547 -9.385 1.00 51.84 70 GLU A CA 1
ATOM 557 C C . GLU A 1 70 ? 14.784 -15.411 -8.233 1.00 51.84 70 GLU A C 1
ATOM 559 O O . GLU A 1 70 ? 14.861 -16.633 -8.295 1.00 51.84 70 GLU A O 1
ATOM 564 N N . MET A 1 71 ? 14.145 -14.803 -7.223 1.00 48.59 71 MET A N 1
ATOM 565 C CA . MET A 1 71 ? 13.689 -15.497 -6.013 1.00 48.59 71 MET A CA 1
ATOM 566 C C . MET A 1 71 ? 12.186 -15.848 -5.978 1.00 48.59 71 MET A C 1
ATOM 568 O O . MET A 1 71 ? 11.740 -16.440 -5.001 1.00 48.59 71 MET A O 1
ATOM 572 N N . SER A 1 72 ? 11.365 -15.490 -6.981 1.00 49.59 72 SER A N 1
ATOM 573 C CA . SER A 1 72 ? 9.894 -15.621 -6.866 1.00 49.59 72 SER A CA 1
ATOM 574 C C . SER A 1 72 ? 9.225 -16.403 -8.002 1.00 49.59 72 SER A C 1
ATOM 576 O O . SER A 1 72 ? 8.978 -15.900 -9.107 1.00 49.59 72 SER A O 1
ATOM 578 N N . GLN A 1 73 ? 8.872 -17.642 -7.659 1.00 51.31 73 GLN A N 1
ATOM 579 C CA . GLN A 1 73 ? 8.039 -18.596 -8.392 1.00 51.31 73 GLN A CA 1
ATOM 580 C C . GLN A 1 73 ? 6.574 -18.533 -7.897 1.00 51.31 73 GLN A C 1
ATOM 582 O O . GLN A 1 73 ? 5.966 -19.558 -7.619 1.00 51.31 73 GLN A O 1
ATOM 587 N N . VAL A 1 74 ? 5.999 -17.331 -7.741 1.00 51.41 74 VAL A N 1
ATOM 588 C CA . VAL A 1 74 ? 4.598 -17.150 -7.265 1.00 51.41 74 VAL A CA 1
ATOM 589 C C . VAL A 1 74 ? 3.696 -16.473 -8.316 1.00 51.41 74 VAL A C 1
ATOM 591 O O . VAL A 1 74 ? 2.489 -16.346 -8.142 1.00 51.41 74 VAL A O 1
ATOM 594 N N . ARG A 1 75 ? 4.253 -16.093 -9.474 1.00 51.62 75 ARG A N 1
ATOM 595 C CA . ARG A 1 75 ? 3.543 -15.335 -10.526 1.00 51.62 75 ARG A CA 1
ATOM 596 C C . ARG A 1 75 ? 2.394 -16.079 -11.225 1.00 51.62 75 ARG A C 1
ATOM 598 O O . ARG A 1 75 ? 1.526 -15.413 -11.773 1.00 51.62 75 ARG A O 1
ATOM 605 N N . ASN A 1 76 ? 2.347 -17.413 -11.189 1.00 49.38 76 ASN A N 1
ATOM 606 C CA . ASN A 1 76 ? 1.346 -18.178 -11.951 1.00 49.38 76 ASN A CA 1
ATOM 607 C C . ASN A 1 76 ? -0.043 -18.250 -11.289 1.00 49.38 76 ASN A C 1
ATOM 609 O O . ASN A 1 76 ? -1.008 -18.548 -11.976 1.00 49.38 76 ASN A O 1
ATOM 613 N N . VAL A 1 77 ? -0.176 -17.966 -9.989 1.00 50.53 77 VAL A N 1
ATOM 614 C CA . VAL A 1 77 ? -1.437 -18.211 -9.253 1.00 50.53 77 VAL A CA 1
ATOM 615 C C . VAL A 1 77 ? -2.445 -17.057 -9.378 1.00 50.53 77 VAL A C 1
ATOM 617 O O . VAL A 1 77 ? -3.631 -17.246 -9.135 1.00 50.53 77 VAL A O 1
ATOM 620 N N . MET A 1 78 ? -2.018 -15.849 -9.765 1.00 54.38 78 MET A N 1
ATOM 621 C CA . MET A 1 78 ? -2.890 -14.664 -9.682 1.00 54.38 78 MET A CA 1
ATOM 622 C C . MET A 1 78 ? -3.598 -14.277 -10.986 1.00 54.38 78 MET A C 1
ATOM 624 O O . MET A 1 78 ? -4.619 -13.599 -10.917 1.00 54.38 78 MET A O 1
ATOM 628 N N . ILE A 1 79 ? -3.108 -14.711 -12.153 1.00 54.06 79 ILE A N 1
ATOM 629 C CA . ILE A 1 79 ? -3.760 -14.408 -13.442 1.00 54.06 79 ILE A CA 1
ATOM 630 C C . ILE A 1 79 ? -5.100 -15.159 -13.560 1.00 54.06 79 ILE A C 1
ATOM 632 O O . ILE A 1 79 ? -6.059 -14.608 -14.085 1.00 54.06 79 ILE A O 1
ATOM 636 N N . GLU A 1 80 ? -5.223 -16.351 -12.962 1.00 51.72 80 GLU A N 1
ATOM 637 C CA . GLU A 1 80 ? -6.472 -17.136 -12.974 1.00 51.72 80 GLU A CA 1
ATOM 638 C C . GLU A 1 80 ? -7.643 -16.503 -12.201 1.00 51.72 80 GLU A C 1
ATOM 640 O O . GLU A 1 80 ? -8.788 -16.904 -12.404 1.00 51.72 80 GLU A O 1
ATOM 645 N N . ASN A 1 81 ? -7.395 -15.533 -11.313 1.00 51.88 81 ASN A N 1
ATOM 646 C CA . ASN A 1 81 ? -8.460 -14.961 -10.483 1.00 51.88 81 ASN A CA 1
ATOM 647 C C . ASN A 1 81 ? -9.241 -13.836 -11.172 1.00 51.88 81 ASN A C 1
ATOM 649 O O . ASN A 1 81 ? -10.357 -13.556 -10.752 1.00 51.88 81 ASN A O 1
ATOM 653 N N . ILE A 1 82 ? -8.692 -13.197 -12.211 1.00 53.41 82 ILE A N 1
ATOM 654 C CA . ILE A 1 82 ? -9.356 -12.062 -12.877 1.00 53.41 82 ILE A CA 1
ATOM 655 C C . ILE A 1 82 ? -10.440 -12.543 -13.856 1.00 53.41 82 ILE A C 1
ATOM 657 O O . ILE A 1 82 ? -11.453 -11.870 -14.004 1.00 53.41 82 ILE A O 1
ATOM 661 N N . ASP A 1 83 ? -10.299 -13.737 -14.438 1.00 50.41 83 ASP A N 1
ATOM 662 C CA . ASP A 1 83 ? -11.302 -14.317 -15.349 1.00 50.41 83 ASP A CA 1
ATOM 663 C C . ASP A 1 83 ? -12.502 -14.972 -14.631 1.00 50.41 83 ASP A C 1
ATOM 665 O O . ASP A 1 83 ? -13.409 -15.490 -15.282 1.00 50.41 83 ASP A O 1
ATOM 669 N N . LYS A 1 84 ? -12.522 -14.988 -13.290 1.00 53.00 84 LYS A N 1
ATOM 670 C CA . LYS A 1 84 ? -13.570 -15.655 -12.491 1.00 53.00 84 LYS A CA 1
ATOM 671 C C . LYS A 1 84 ? -14.410 -14.724 -11.612 1.00 53.00 84 LYS A C 1
ATOM 673 O O . LYS A 1 84 ? -15.207 -15.239 -10.825 1.00 53.00 84 LYS A O 1
ATOM 678 N N . VAL A 1 85 ? -14.248 -13.404 -11.726 1.00 50.25 85 VAL A N 1
ATOM 679 C CA . VAL A 1 85 ? -15.072 -12.424 -10.988 1.00 50.25 85 VAL A CA 1
ATOM 680 C C . VAL A 1 85 ? -16.214 -11.904 -11.847 1.00 50.25 85 VAL A C 1
ATOM 682 O O . VAL A 1 85 ? -15.948 -11.535 -13.010 1.00 50.25 85 VAL A O 1
#

Foldseek 3Di:
DPPPVVVLVVLLVVVLVVVLVVVCCVVCPCVVVVADVCNCVVPSVVVNVVSVCCSPPPPVSSVVSVVCVVPDPPVPPPVVVVVPD

Radius of gyration: 15.56 Å; Cα contacts (8 Å, |Δi|>4): 20; chains: 1; bounding box: 33×29×46 Å

pLDDT: mean 72.05, std 17.64, range [36.12, 93.44]

Sequence (85 aa):
MADETAGSTSRMPFAFLEDIHQRFVRSYGRAVLSAQAYGMNDEFSRVLSQQMEYYSNDPNADRINRLKGEMSQVRNVMIENIDKV

Solvent-accessible surface area (backbone atoms only — not comparable to full-atom values): 5335 Å² total; per-residue (Å²): 142,85,81,73,57,64,74,59,61,57,48,52,63,53,52,50,52,52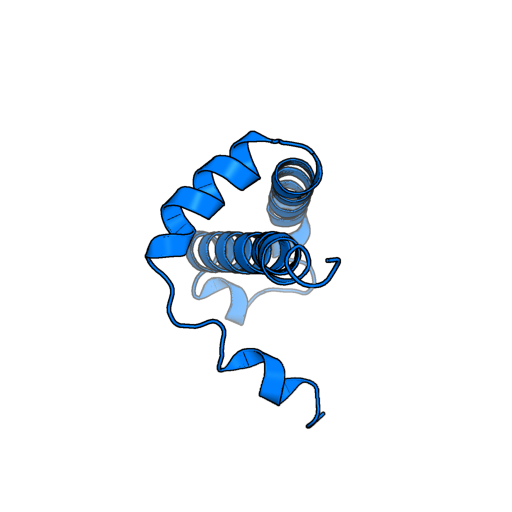,53,51,49,53,50,49,47,71,75,43,60,73,57,64,83,76,52,56,90,68,67,58,43,86,64,48,50,56,56,51,52,54,50,51,49,40,70,72,72,39,73,62,47,58,54,53,46,56,69,54,52,80,73,62,95,64,75,79,71,61,68,69,57,69,84,72,112